Protein AF-A0A9P4QUJ4-F1 (afdb_monomer_lite)

Structure (mmCIF, N/CA/C/O backbone):
data_AF-A0A9P4QUJ4-F1
#
_entry.id   AF-A0A9P4QUJ4-F1
#
loop_
_atom_site.group_PDB
_atom_site.id
_atom_site.type_symbol
_atom_site.label_atom_id
_atom_site.label_alt_id
_atom_site.label_comp_id
_atom_site.label_asym_id
_atom_site.label_entity_id
_atom_site.label_seq_id
_atom_site.pdbx_PDB_ins_code
_atom_site.Cartn_x
_atom_site.Cartn_y
_atom_site.Cartn_z
_atom_site.occupancy
_atom_site.B_iso_or_equiv
_atom_site.auth_seq_id
_atom_site.auth_comp_id
_atom_site.auth_asym_id
_atom_site.auth_atom_id
_atom_site.pdbx_PDB_model_num
ATOM 1 N N . MET A 1 1 ? -20.735 -56.599 10.637 1.00 50.47 1 MET A N 1
ATOM 2 C CA . MET A 1 1 ? -20.714 -57.283 11.947 1.00 50.47 1 MET A CA 1
ATOM 3 C C . MET A 1 1 ? -19.570 -56.700 12.764 1.00 50.47 1 MET A C 1
ATOM 5 O O . MET A 1 1 ? -18.439 -56.870 12.330 1.00 50.47 1 MET A O 1
ATOM 9 N N . PRO A 1 2 ? -19.810 -55.983 13.871 1.00 55.75 2 PRO A N 1
ATOM 10 C CA . PRO A 1 2 ? -18.762 -55.709 14.846 1.00 55.75 2 PRO A CA 1
ATOM 11 C C . PRO A 1 2 ? -18.842 -56.740 15.988 1.00 55.75 2 PRO A C 1
ATOM 13 O O . PRO A 1 2 ? -19.945 -57.006 16.471 1.00 55.75 2 PRO A O 1
ATOM 16 N N . PRO A 1 3 ? -17.731 -57.338 16.445 1.00 66.12 3 PRO A N 1
ATOM 17 C CA . PRO A 1 3 ? -17.739 -58.050 17.712 1.00 66.12 3 PRO A CA 1
ATOM 18 C C . PRO A 1 3 ? -17.628 -57.063 18.884 1.00 66.12 3 PRO A C 1
ATOM 20 O O . PRO A 1 3 ? -16.763 -56.188 18.918 1.00 66.12 3 PRO A O 1
ATOM 23 N N . MET A 1 4 ? -18.558 -57.229 19.824 1.00 61.53 4 MET A N 1
ATOM 24 C CA . MET A 1 4 ? -18.556 -56.687 21.180 1.00 61.53 4 MET A CA 1
ATOM 25 C C . MET A 1 4 ? -17.693 -57.540 22.131 1.00 61.53 4 MET A C 1
ATOM 27 O O . MET A 1 4 ? -17.499 -58.727 21.876 1.00 61.53 4 MET A O 1
ATOM 31 N N . PHE A 1 5 ? -17.396 -56.940 23.296 1.00 50.06 5 PHE A N 1
ATOM 32 C CA . PHE A 1 5 ? -17.089 -57.563 24.599 1.00 50.06 5 PHE A CA 1
ATOM 33 C C . PHE A 1 5 ? -15.714 -58.260 24.712 1.00 50.06 5 PHE A C 1
ATOM 35 O O . PHE A 1 5 ? -15.230 -58.869 23.775 1.00 50.06 5 PHE A O 1
ATOM 42 N N . SER A 1 6 ? -14.998 -58.245 25.838 1.00 49.69 6 SER A N 1
ATOM 43 C CA . SER A 1 6 ? -15.281 -57.768 27.195 1.00 49.69 6 SER A CA 1
ATOM 44 C C . SER A 1 6 ? -13.970 -57.723 28.009 1.00 49.69 6 SER A C 1
ATOM 46 O O . SER A 1 6 ? -12.938 -58.195 27.530 1.00 49.69 6 SER A O 1
ATOM 48 N N . PRO A 1 7 ? -14.001 -57.163 29.231 1.00 63.44 7 PRO A N 1
ATOM 49 C CA . PRO A 1 7 ? -12.834 -56.823 30.031 1.00 63.44 7 PRO A CA 1
ATOM 50 C C . PRO A 1 7 ? -12.439 -57.920 31.033 1.00 63.44 7 PRO A C 1
ATOM 52 O O . PRO A 1 7 ? -13.141 -58.914 31.211 1.00 63.44 7 PRO A O 1
ATOM 55 N N . SER A 1 8 ? -11.408 -57.577 31.810 1.00 48.44 8 SER A N 1
ATOM 56 C CA . SER A 1 8 ? -11.100 -58.024 33.179 1.00 48.44 8 SER A CA 1
ATOM 57 C C . SER A 1 8 ? -10.001 -59.069 33.292 1.00 48.44 8 SER A C 1
ATOM 59 O O . SER A 1 8 ? -10.151 -60.206 32.862 1.00 48.44 8 SER A O 1
ATOM 61 N N . ASN A 1 9 ? -8.948 -58.705 34.024 1.00 38.62 9 ASN A N 1
ATOM 62 C CA . ASN A 1 9 ? -8.365 -59.646 34.966 1.00 38.62 9 ASN A CA 1
ATOM 63 C C . ASN A 1 9 ? -7.836 -58.896 36.202 1.00 38.62 9 ASN A C 1
ATOM 65 O O . ASN A 1 9 ? -6.893 -58.112 36.080 1.00 38.62 9 ASN A O 1
ATOM 69 N N . PRO A 1 10 ? -8.444 -59.094 37.382 1.00 62.19 10 PRO A N 1
ATOM 70 C CA . PRO A 1 10 ? -7.868 -58.726 38.661 1.00 62.19 10 PRO A CA 1
ATOM 71 C C . PRO A 1 10 ? -7.169 -59.946 39.272 1.00 62.19 10 PRO A C 1
ATOM 73 O O . PRO A 1 10 ? -7.701 -61.048 39.234 1.00 62.19 10 PRO A O 1
ATOM 76 N N . HIS A 1 11 ? -5.987 -59.733 39.842 1.00 43.59 11 HIS A N 1
ATOM 77 C CA . HIS A 1 11 ? -5.506 -60.327 41.095 1.00 43.59 11 HIS A CA 1
ATOM 78 C C . HIS A 1 11 ? -3.983 -60.274 41.122 1.00 43.59 11 HIS A C 1
ATOM 80 O O . HIS A 1 11 ? -3.312 -60.909 40.316 1.00 43.59 11 HIS A O 1
ATOM 86 N N . SER A 1 12 ? -3.441 -59.597 42.130 1.00 52.03 12 SER A N 1
ATOM 87 C CA . SER A 1 12 ? -2.337 -60.187 42.877 1.00 52.03 12 SER A CA 1
ATOM 88 C C . SER A 1 12 ? -2.307 -59.598 44.280 1.00 52.03 12 SER A C 1
ATOM 90 O O . SER A 1 12 ? -2.027 -58.420 44.489 1.00 52.03 12 SER A O 1
ATOM 92 N N . SER A 1 13 ? -2.687 -60.441 45.233 1.00 55.22 13 SER A N 1
ATOM 93 C CA . SER A 1 13 ? -2.455 -60.269 46.661 1.00 55.22 13 SER A CA 1
ATOM 94 C C . SER A 1 13 ? -0.958 -60.358 46.945 1.00 55.22 13 SER A C 1
ATOM 96 O O . SER A 1 13 ? -0.321 -61.231 46.362 1.00 55.22 13 SER A O 1
ATOM 98 N N . ALA A 1 14 ? -0.429 -59.571 47.891 1.00 50.09 14 ALA A N 1
ATOM 99 C CA . ALA A 1 14 ? 0.521 -60.071 48.895 1.00 50.09 14 ALA A CA 1
ATOM 100 C C . ALA A 1 14 ? 1.101 -58.983 49.823 1.00 50.09 14 ALA A C 1
ATOM 102 O O . ALA A 1 14 ? 1.817 -58.089 49.393 1.00 50.09 14 ALA A O 1
ATOM 103 N N . ILE A 1 15 ? 0.887 -59.238 51.118 1.00 55.91 15 ILE A N 1
ATOM 104 C CA . ILE A 1 15 ? 1.887 -59.243 52.200 1.00 55.91 15 ILE A CA 1
ATOM 105 C C . ILE A 1 15 ? 2.235 -57.910 52.889 1.00 55.91 15 ILE A C 1
ATOM 107 O O . ILE A 1 15 ? 2.924 -57.028 52.386 1.00 55.91 15 ILE A O 1
ATOM 111 N N . HIS A 1 16 ? 1.810 -57.872 54.155 1.00 51.56 16 HIS A N 1
ATOM 112 C CA . HIS A 1 16 ? 2.317 -57.037 55.234 1.00 51.56 16 HIS A CA 1
ATOM 113 C C . HIS A 1 16 ? 3.785 -57.337 55.561 1.00 51.56 16 HIS A C 1
ATOM 115 O O . HIS A 1 16 ? 4.115 -58.466 55.911 1.00 51.56 16 HIS A O 1
ATOM 121 N N . HIS A 1 17 ? 4.600 -56.287 55.657 1.00 58.34 17 HIS A N 1
ATOM 122 C CA . HIS A 1 17 ? 5.710 -56.234 56.606 1.00 58.34 17 HIS A CA 1
ATOM 123 C C . HIS A 1 17 ? 5.694 -54.890 57.336 1.00 58.34 17 HIS A C 1
ATOM 125 O O . HIS A 1 17 ? 5.791 -53.823 56.735 1.00 58.34 17 HIS A O 1
ATOM 131 N N . HIS A 1 18 ? 5.527 -54.957 58.655 1.00 50.47 18 HIS A N 1
ATOM 132 C CA . HIS A 1 18 ? 5.786 -53.850 59.564 1.00 50.47 18 HIS A CA 1
ATOM 133 C C . HIS A 1 18 ? 7.301 -53.654 59.679 1.00 50.47 18 HIS A C 1
ATOM 135 O O . HIS A 1 18 ? 7.988 -54.505 60.240 1.00 50.47 18 HIS A O 1
ATOM 141 N N . ALA A 1 19 ? 7.804 -52.518 59.198 1.00 51.75 19 ALA A N 1
ATOM 142 C CA . ALA A 1 19 ? 9.115 -51.998 59.563 1.00 51.75 19 ALA A CA 1
ATOM 143 C C . ALA A 1 19 ? 8.916 -50.630 60.224 1.00 51.75 19 ALA A C 1
ATOM 145 O O . ALA A 1 19 ? 8.404 -49.684 59.630 1.00 51.75 19 ALA A O 1
ATOM 146 N N . ARG A 1 20 ? 9.264 -50.571 61.506 1.00 50.03 20 ARG A N 1
ATOM 147 C CA . ARG A 1 20 ? 9.357 -49.356 62.314 1.00 50.03 20 ARG A CA 1
ATOM 148 C C . ARG A 1 20 ? 10.741 -48.738 62.074 1.00 50.03 20 ARG A C 1
ATOM 150 O O . ARG A 1 20 ? 11.683 -49.501 61.871 1.00 50.03 20 ARG A O 1
ATOM 157 N N . THR A 1 21 ? 10.853 -47.414 62.260 1.00 49.19 21 THR A N 1
ATOM 158 C CA . THR A 1 21 ? 12.125 -46.675 62.492 1.00 49.19 21 THR A CA 1
ATOM 159 C C . THR A 1 21 ? 12.863 -46.348 61.180 1.00 49.19 21 THR A C 1
ATOM 161 O O . THR A 1 21 ? 13.160 -47.244 60.409 1.00 49.19 21 THR A O 1
ATOM 164 N N . THR A 1 22 ? 13.170 -45.115 60.771 1.00 51.62 22 THR A N 1
ATOM 165 C CA . THR A 1 22 ? 13.356 -43.797 61.409 1.00 51.62 22 THR A CA 1
ATOM 166 C C . THR A 1 22 ? 13.219 -42.761 60.288 1.00 51.62 22 THR A C 1
ATOM 168 O O . THR A 1 22 ? 13.776 -42.976 59.212 1.00 51.62 22 THR A O 1
ATOM 171 N N . ALA A 1 23 ? 12.510 -41.650 60.502 1.00 53.78 23 ALA A N 1
ATOM 172 C CA . ALA A 1 23 ? 12.526 -40.553 59.535 1.00 53.78 23 ALA A CA 1
ATOM 173 C C . ALA A 1 23 ? 13.949 -39.957 59.467 1.00 53.78 23 ALA A C 1
ATOM 175 O O . ALA A 1 23 ? 14.521 -39.673 60.524 1.00 53.78 23 ALA A O 1
ATOM 176 N N . PRO A 1 24 ? 14.545 -39.783 58.274 1.00 65.56 24 PRO A N 1
ATOM 177 C CA . PRO A 1 24 ? 15.800 -39.058 58.146 1.00 65.56 24 PRO A CA 1
ATOM 178 C C . PRO A 1 24 ? 15.582 -37.584 58.529 1.00 65.56 24 PRO A C 1
ATOM 180 O O . PRO A 1 24 ? 14.490 -37.053 58.306 1.00 65.56 24 PRO A O 1
ATOM 183 N N . PRO A 1 25 ? 16.589 -36.906 59.107 1.00 59.00 25 PRO A N 1
ATOM 184 C CA . PRO A 1 25 ? 16.490 -35.481 59.382 1.00 59.00 25 PRO A CA 1
ATOM 185 C C . PRO A 1 25 ? 16.254 -34.737 58.067 1.00 59.00 25 PRO A C 1
ATOM 187 O O . PRO A 1 25 ? 17.010 -34.897 57.108 1.00 59.00 25 PRO A O 1
ATOM 190 N N . THR A 1 26 ? 15.189 -33.939 58.020 1.00 62.59 26 THR A N 1
ATOM 191 C CA . THR A 1 26 ? 14.905 -33.032 56.910 1.00 62.59 26 THR A CA 1
ATOM 192 C C . THR A 1 26 ? 16.134 -32.150 56.683 1.00 62.59 26 THR A C 1
ATOM 194 O O . THR A 1 26 ? 16.525 -31.433 57.609 1.00 62.59 26 THR A O 1
ATOM 197 N N . PRO A 1 27 ? 16.771 -32.172 55.501 1.00 58.09 27 PRO A N 1
ATOM 198 C CA . PRO A 1 27 ? 17.806 -31.200 55.205 1.00 58.09 27 PRO A CA 1
ATOM 199 C C . PRO A 1 27 ? 17.154 -29.817 55.237 1.00 58.09 27 PRO A C 1
ATOM 201 O O . PRO A 1 27 ? 16.163 -29.572 54.547 1.00 58.09 27 PRO A O 1
ATOM 204 N N . LEU A 1 28 ? 17.685 -28.922 56.072 1.00 58.56 28 LEU A N 1
ATOM 205 C CA . LEU A 1 28 ? 17.368 -27.501 56.007 1.00 58.56 28 LEU A CA 1
ATOM 206 C C . LEU A 1 28 ? 17.701 -27.035 54.590 1.00 58.56 28 LEU A C 1
ATOM 208 O O . LEU A 1 28 ? 18.871 -26.920 54.223 1.00 58.56 28 LEU A O 1
ATOM 212 N N . LEU A 1 29 ? 16.662 -26.821 53.785 1.00 53.31 29 LEU A N 1
ATOM 213 C CA . LEU A 1 29 ? 16.777 -26.220 52.470 1.00 53.31 29 LEU A CA 1
ATOM 214 C C . LEU A 1 29 ? 17.210 -24.769 52.702 1.00 53.31 29 LEU A C 1
ATOM 216 O O . LEU A 1 29 ? 16.388 -23.886 52.937 1.00 53.31 29 LEU A O 1
ATOM 220 N N . VAL A 1 30 ? 18.520 -24.528 52.717 1.00 60.78 30 VAL A N 1
ATOM 221 C CA . VAL A 1 30 ? 19.053 -23.174 52.611 1.00 60.78 30 VAL A CA 1
ATOM 222 C C . VAL A 1 30 ? 18.591 -22.682 51.249 1.00 60.78 30 VAL A C 1
ATOM 224 O O . VAL A 1 30 ? 19.068 -23.160 50.220 1.00 60.78 30 VAL A O 1
ATOM 227 N N . ALA A 1 31 ? 17.610 -21.781 51.240 1.00 57.88 31 ALA A N 1
ATOM 228 C CA . ALA A 1 31 ? 17.223 -21.057 50.047 1.00 57.88 31 ALA A CA 1
ATOM 229 C C . ALA A 1 31 ? 18.450 -20.262 49.589 1.00 57.88 31 ALA A C 1
ATOM 231 O O . ALA A 1 31 ? 18.733 -19.180 50.099 1.00 57.88 31 ALA A O 1
ATOM 232 N N . GLN A 1 32 ? 19.228 -20.838 48.672 1.00 56.31 32 GLN A N 1
ATOM 233 C CA . GLN A 1 32 ? 20.216 -20.092 47.917 1.00 56.31 32 GLN A CA 1
ATOM 234 C C . GLN A 1 32 ? 19.424 -19.129 47.041 1.00 56.31 32 GLN A C 1
ATOM 236 O O . GLN A 1 32 ? 18.860 -19.512 46.017 1.00 56.31 32 GLN A O 1
ATOM 241 N N . SER A 1 33 ? 19.321 -17.885 47.497 1.00 63.19 33 SER A N 1
ATOM 242 C CA . SER A 1 33 ? 18.881 -16.764 46.686 1.00 63.19 33 SER A CA 1
ATOM 243 C C . SER A 1 33 ? 19.750 -16.737 45.433 1.00 63.19 33 SER A C 1
ATOM 245 O O . SER A 1 33 ? 20.948 -16.461 45.497 1.00 63.19 33 SER A O 1
ATOM 247 N N . SER A 1 34 ? 19.159 -17.080 44.288 1.00 66.19 34 SER A N 1
ATOM 248 C CA . SER A 1 34 ? 19.811 -16.867 43.003 1.00 66.19 34 SER A CA 1
ATOM 249 C C . SER A 1 34 ? 20.203 -15.388 42.919 1.00 66.19 34 SER A C 1
ATOM 251 O O . SER A 1 34 ? 19.389 -14.534 43.293 1.00 66.19 34 SER A O 1
ATOM 253 N N . PRO A 1 35 ? 21.430 -15.056 42.486 1.00 74.06 35 PRO A N 1
ATOM 254 C CA . PRO A 1 35 ? 21.788 -13.666 42.270 1.00 74.06 35 PRO A CA 1
ATOM 255 C C . PRO A 1 35 ? 20.785 -13.044 41.286 1.00 74.06 35 PRO A C 1
ATOM 257 O O . PRO A 1 35 ? 20.300 -13.743 40.389 1.00 74.06 35 PRO A O 1
ATOM 260 N N . PRO A 1 36 ? 20.434 -11.758 41.452 1.00 77.25 36 PRO A N 1
ATOM 261 C CA . PRO A 1 36 ? 19.558 -11.081 40.509 1.00 77.25 36 PRO A CA 1
ATOM 262 C C . PRO A 1 36 ? 20.141 -11.225 39.102 1.00 77.25 36 PRO A C 1
ATOM 264 O O . PRO A 1 36 ? 21.339 -11.006 38.904 1.00 77.25 36 PRO A O 1
ATOM 267 N N . ASN A 1 37 ? 19.301 -11.616 38.138 1.00 73.62 37 ASN A N 1
ATOM 268 C CA . ASN A 1 37 ? 19.697 -11.625 36.734 1.00 73.62 37 ASN A CA 1
ATOM 269 C C . ASN A 1 37 ? 20.293 -10.251 36.399 1.00 73.62 37 ASN A C 1
ATOM 271 O O . ASN A 1 37 ? 19.674 -9.235 36.741 1.00 73.62 37 ASN A O 1
ATOM 275 N N . PRO A 1 38 ? 21.475 -10.192 35.759 1.00 76.12 38 PRO A N 1
ATOM 276 C CA . PRO A 1 38 ? 22.006 -8.920 35.317 1.00 76.12 38 PRO A CA 1
ATOM 277 C C . PRO A 1 38 ? 20.970 -8.258 34.399 1.00 76.12 38 PRO A C 1
ATOM 279 O O . PRO A 1 38 ? 20.306 -8.955 33.621 1.00 76.12 38 PRO A O 1
ATOM 282 N N . PRO A 1 39 ? 20.792 -6.931 34.495 1.00 77.06 39 PRO A N 1
ATOM 283 C CA . PRO A 1 39 ? 19.920 -6.215 33.578 1.00 77.06 39 PRO A CA 1
ATOM 284 C C . PRO A 1 39 ? 20.334 -6.541 32.136 1.00 77.06 39 PRO A C 1
ATOM 286 O O . PRO A 1 39 ? 21.537 -6.683 31.881 1.00 77.06 39 PRO A O 1
ATOM 289 N N . PRO A 1 40 ? 19.377 -6.685 31.197 1.00 68.44 40 PRO A N 1
ATOM 290 C CA . PRO A 1 40 ? 19.700 -6.952 29.804 1.00 68.44 40 PRO A CA 1
ATOM 291 C C . PRO A 1 40 ? 20.700 -5.898 29.341 1.00 68.44 40 PRO A C 1
ATOM 293 O O . PRO A 1 40 ? 20.431 -4.697 29.404 1.00 68.44 40 PRO A O 1
ATOM 296 N N . THR A 1 41 ? 21.892 -6.354 28.960 1.00 63.66 41 THR A N 1
ATOM 297 C CA . THR A 1 41 ? 22.950 -5.478 28.473 1.00 63.66 41 THR A CA 1
ATOM 298 C C . THR A 1 41 ? 22.385 -4.742 27.270 1.00 63.66 41 THR A C 1
ATOM 300 O O . THR A 1 41 ? 21.997 -5.377 26.289 1.00 63.66 41 THR A O 1
ATOM 303 N N . GLN A 1 42 ? 22.278 -3.414 27.363 1.00 57.56 42 GLN A N 1
ATOM 304 C CA . GLN A 1 42 ? 21.931 -2.591 26.213 1.00 57.56 42 GLN A CA 1
ATOM 305 C C . GLN A 1 42 ? 22.996 -2.855 25.155 1.00 57.56 42 GLN A C 1
ATOM 307 O O . GLN A 1 42 ? 24.145 -2.442 25.302 1.00 57.56 42 GLN A O 1
ATOM 312 N N . ALA A 1 43 ? 22.630 -3.618 24.126 1.00 62.09 43 ALA A N 1
ATOM 313 C CA . ALA A 1 43 ? 23.474 -3.784 22.966 1.00 62.09 43 ALA A CA 1
ATOM 314 C C . ALA A 1 43 ? 23.684 -2.385 22.387 1.00 62.09 43 ALA A C 1
ATOM 316 O O . ALA A 1 43 ? 22.725 -1.723 21.983 1.00 62.09 43 ALA A O 1
ATOM 317 N N . SER A 1 44 ? 24.932 -1.919 22.386 1.00 58.78 44 SER A N 1
ATOM 318 C CA . SER A 1 44 ? 25.327 -0.760 21.597 1.00 58.78 44 SER A CA 1
ATOM 319 C C . SER A 1 44 ? 24.783 -0.966 20.183 1.00 58.78 44 SER A C 1
ATOM 321 O O . SER A 1 44 ? 24.920 -2.085 19.671 1.00 58.78 44 SER A O 1
ATOM 323 N N . PRO A 1 45 ? 24.155 0.043 19.549 1.00 61.66 45 PRO A N 1
ATOM 324 C CA . PRO A 1 45 ? 23.662 -0.086 18.189 1.00 61.66 45 PRO A CA 1
ATOM 325 C C . PRO A 1 45 ? 24.871 -0.284 17.277 1.00 61.66 45 PRO A C 1
ATOM 327 O O . PRO A 1 45 ? 25.477 0.662 16.782 1.00 61.66 45 PRO A O 1
ATOM 330 N N . THR A 1 46 ? 25.269 -1.541 17.104 1.00 61.28 46 THR A N 1
ATOM 331 C CA . THR A 1 46 ? 26.202 -1.933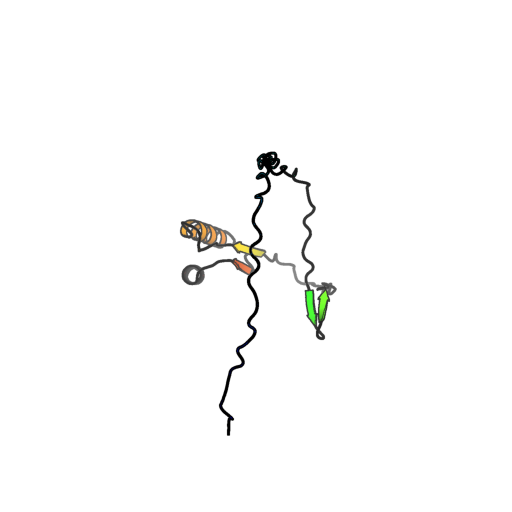 16.065 1.00 61.28 46 THR A CA 1
ATOM 332 C C . THR A 1 46 ? 25.486 -1.556 14.790 1.00 61.28 46 THR A C 1
ATOM 334 O O . THR A 1 46 ? 24.361 -2.004 14.564 1.00 61.28 46 THR A O 1
ATOM 337 N N . GLN A 1 47 ? 26.092 -0.651 14.029 1.00 58.09 47 GLN A N 1
ATOM 338 C CA . GLN A 1 47 ? 25.572 -0.118 12.781 1.00 58.09 47 GLN A CA 1
ATOM 339 C C . GLN A 1 47 ? 25.541 -1.260 11.754 1.00 58.09 47 GLN A C 1
ATOM 341 O O . GLN A 1 47 ? 26.407 -1.379 10.894 1.00 58.09 47 GLN A O 1
ATOM 346 N N . ALA A 1 48 ? 24.596 -2.182 11.925 1.00 70.62 48 ALA A N 1
ATOM 347 C CA . ALA A 1 48 ? 24.420 -3.333 11.072 1.00 70.62 48 ALA A CA 1
ATOM 348 C C . ALA A 1 48 ? 24.004 -2.803 9.706 1.00 70.62 48 ALA A C 1
ATOM 350 O O . ALA A 1 48 ? 22.998 -2.099 9.581 1.00 70.62 48 ALA A O 1
ATOM 351 N N . SER A 1 49 ? 24.803 -3.099 8.684 1.00 69.69 49 SER A N 1
ATOM 352 C CA . SER A 1 49 ? 24.390 -2.839 7.314 1.00 69.69 49 SER A CA 1
ATOM 353 C C . SER A 1 49 ? 23.067 -3.574 7.071 1.00 69.69 49 SER A C 1
ATOM 355 O O . SER A 1 49 ? 22.967 -4.751 7.431 1.00 69.69 49 SER A O 1
ATOM 357 N N . PRO A 1 50 ? 22.041 -2.909 6.515 1.00 61.06 50 PRO A N 1
ATOM 358 C CA . PRO A 1 50 ? 20.765 -3.556 6.260 1.00 61.06 50 PRO A CA 1
ATOM 359 C C . PRO A 1 50 ? 20.987 -4.753 5.333 1.00 61.06 50 PRO A C 1
ATOM 361 O O . PRO A 1 50 ? 21.511 -4.612 4.228 1.00 61.06 50 PRO A O 1
ATOM 364 N N . ILE A 1 51 ? 20.610 -5.942 5.800 1.00 80.06 51 ILE A N 1
ATOM 365 C CA . ILE A 1 51 ? 20.608 -7.151 4.980 1.00 80.06 51 ILE A CA 1
ATOM 366 C C . ILE A 1 51 ? 19.282 -7.155 4.229 1.00 80.06 51 ILE A C 1
ATOM 368 O O . ILE A 1 51 ? 18.224 -7.390 4.813 1.00 80.06 51 ILE A O 1
ATOM 372 N N . PHE A 1 52 ? 19.330 -6.860 2.934 1.00 71.75 52 PHE A N 1
ATOM 373 C CA . PHE A 1 52 ? 18.151 -6.939 2.081 1.00 71.75 52 PHE A CA 1
ATOM 374 C C . PHE A 1 52 ? 17.799 -8.402 1.799 1.00 71.75 52 PHE A C 1
ATOM 376 O O . PHE A 1 52 ? 18.676 -9.241 1.583 1.00 71.75 52 PHE A O 1
ATOM 383 N N . GLN A 1 53 ? 16.503 -8.712 1.788 1.00 76.69 53 GLN A N 1
ATOM 384 C CA . GLN A 1 53 ? 16.021 -10.037 1.411 1.00 76.69 53 GLN A CA 1
ATOM 385 C C . GLN A 1 53 ? 16.285 -10.298 -0.077 1.00 76.69 53 GLN A C 1
ATOM 387 O O . GLN A 1 53 ? 16.100 -9.421 -0.922 1.00 76.69 53 GLN A O 1
ATOM 392 N N . THR A 1 54 ? 16.717 -11.519 -0.400 1.00 81.94 54 THR A N 1
ATOM 393 C CA . THR A 1 54 ? 16.846 -11.963 -1.793 1.00 81.94 54 THR A CA 1
ATOM 394 C C . THR A 1 54 ? 15.459 -12.264 -2.344 1.00 81.94 54 THR A C 1
ATOM 396 O O . THR A 1 54 ? 14.726 -13.073 -1.778 1.00 81.94 54 THR A O 1
ATOM 399 N N . TRP A 1 55 ? 15.103 -11.622 -3.452 1.00 83.06 55 TRP A N 1
ATOM 400 C CA . TRP A 1 55 ? 13.852 -11.885 -4.154 1.00 83.06 55 TRP A CA 1
ATOM 401 C C . TRP A 1 55 ? 13.962 -13.224 -4.887 1.00 83.06 55 TRP A C 1
ATOM 403 O O . TRP A 1 55 ? 14.949 -13.466 -5.583 1.00 83.06 55 TRP A O 1
ATOM 413 N N . LEU A 1 56 ? 12.964 -14.092 -4.733 1.00 85.75 56 LEU A N 1
ATOM 414 C CA . LEU A 1 56 ? 12.880 -15.391 -5.402 1.00 85.75 56 LEU A CA 1
ATOM 415 C C . LEU A 1 56 ? 11.622 -15.424 -6.280 1.00 85.75 56 LEU A C 1
ATOM 417 O O . LEU A 1 56 ? 10.602 -14.843 -5.912 1.00 85.75 56 LEU A O 1
ATOM 421 N N . HIS A 1 57 ? 11.672 -16.120 -7.412 1.00 82.38 57 HIS A N 1
ATOM 422 C CA . HIS A 1 57 ? 10.483 -16.528 -8.162 1.00 82.38 57 HIS A CA 1
ATOM 423 C C . HIS A 1 57 ? 10.354 -18.053 -8.139 1.00 82.38 57 HIS A C 1
ATOM 425 O O . HIS A 1 57 ? 11.355 -18.758 -8.007 1.00 82.38 57 HIS A O 1
ATOM 431 N N . TYR A 1 58 ? 9.131 -18.566 -8.258 1.00 77.56 58 TYR A N 1
ATOM 432 C CA . TYR A 1 58 ? 8.879 -20.002 -8.368 1.00 77.56 58 TYR A CA 1
ATOM 433 C C . TYR A 1 58 ? 8.754 -20.382 -9.848 1.00 77.56 58 TYR A C 1
ATOM 435 O O . TYR A 1 58 ? 7.884 -19.853 -10.539 1.00 77.56 58 TYR A O 1
ATOM 443 N N . THR A 1 59 ? 9.639 -21.250 -10.338 1.00 84.44 59 THR A N 1
ATOM 444 C CA . THR A 1 59 ? 9.659 -21.755 -11.723 1.00 84.44 59 THR A CA 1
ATOM 445 C C . THR A 1 59 ? 10.146 -23.197 -11.728 1.00 84.44 59 THR A C 1
ATOM 447 O O . THR A 1 59 ? 10.938 -23.567 -10.868 1.00 84.44 59 THR A O 1
ATOM 450 N N . ASP A 1 60 ? 9.680 -24.014 -12.675 1.00 86.12 60 ASP A N 1
ATOM 451 C CA . ASP A 1 60 ? 10.120 -25.409 -12.847 1.00 86.12 60 ASP A CA 1
ATOM 452 C C . ASP A 1 60 ? 10.176 -26.194 -11.519 1.00 86.12 60 ASP A C 1
ATOM 454 O O . ASP A 1 60 ? 11.191 -26.797 -11.166 1.00 86.12 60 ASP A O 1
ATOM 458 N N . ASP A 1 61 ? 9.096 -26.098 -10.737 1.00 90.00 61 ASP A N 1
ATOM 459 C CA . ASP A 1 61 ? 8.915 -26.717 -9.418 1.00 90.00 61 ASP A CA 1
ATOM 460 C C . ASP A 1 61 ? 9.955 -26.361 -8.331 1.00 90.00 61 ASP A C 1
ATOM 462 O O . ASP A 1 61 ? 10.028 -27.024 -7.293 1.00 90.00 61 ASP A O 1
ATOM 466 N N . HIS A 1 62 ? 10.721 -25.277 -8.487 1.00 91.12 62 HIS A N 1
ATOM 467 C CA . HIS A 1 62 ? 11.670 -24.805 -7.475 1.00 91.12 62 HIS A CA 1
ATOM 468 C C . HIS A 1 62 ? 11.678 -23.276 -7.312 1.00 91.12 62 HIS A C 1
ATOM 470 O O . HIS A 1 62 ? 11.196 -22.516 -8.150 1.00 91.12 62 HIS A O 1
ATOM 476 N N . TRP A 1 63 ? 12.231 -22.804 -6.191 1.00 88.00 63 TRP A N 1
ATOM 477 C CA . TRP A 1 63 ? 12.486 -21.379 -5.967 1.00 88.00 63 TRP A CA 1
ATOM 478 C C . TRP A 1 63 ? 13.847 -20.996 -6.551 1.00 88.00 63 TRP A C 1
ATOM 480 O O . TRP A 1 63 ? 14.864 -21.579 -6.178 1.00 88.00 63 TRP A O 1
ATOM 490 N N . ALA A 1 64 ? 13.874 -19.990 -7.421 1.00 86.56 64 ALA A N 1
ATOM 491 C CA . ALA A 1 64 ? 15.084 -19.477 -8.054 1.00 86.56 64 ALA A CA 1
ATOM 492 C C . ALA A 1 64 ? 15.271 -17.977 -7.757 1.00 86.56 64 ALA A C 1
ATOM 494 O O . ALA A 1 64 ? 14.281 -17.245 -7.660 1.00 86.56 64 ALA A O 1
ATOM 495 N N . PRO A 1 65 ? 16.516 -17.477 -7.610 1.00 86.62 65 PRO A N 1
ATOM 496 C CA . PRO A 1 65 ? 16.769 -16.050 -7.441 1.00 86.62 65 PRO A CA 1
ATOM 497 C C . PRO A 1 65 ? 16.207 -15.227 -8.595 1.00 86.62 65 PRO A C 1
ATOM 499 O O . PRO A 1 65 ? 16.513 -15.474 -9.766 1.00 86.62 65 PRO A O 1
ATOM 502 N N . PHE A 1 66 ? 15.434 -14.199 -8.253 1.00 80.38 66 PHE A N 1
ATOM 503 C CA . PHE A 1 66 ? 14.955 -13.210 -9.202 1.00 80.38 66 PHE A CA 1
ATOM 504 C C . PHE A 1 66 ? 16.159 -12.442 -9.756 1.00 80.38 66 PHE A C 1
ATOM 506 O O . PHE A 1 66 ? 16.689 -11.517 -9.143 1.00 80.38 66 PHE A O 1
ATOM 513 N N . SER A 1 67 ? 16.640 -12.875 -10.916 1.00 70.62 67 SER A N 1
ATOM 514 C CA . SER A 1 67 ? 17.768 -12.256 -11.597 1.00 70.62 67 SER A CA 1
ATOM 515 C C . SER A 1 67 ? 17.225 -11.232 -12.582 1.00 70.62 67 SER A C 1
ATOM 517 O O . SER A 1 67 ? 16.678 -11.606 -13.618 1.00 70.62 67 SER A O 1
ATOM 519 N N . GLN A 1 68 ? 17.406 -9.941 -12.304 1.00 60.81 68 GLN A N 1
ATOM 520 C CA . GLN A 1 68 ? 17.126 -8.860 -13.254 1.00 60.81 68 GLN A CA 1
ATOM 521 C C . GLN A 1 68 ? 18.193 -8.856 -14.371 1.00 60.81 68 GLN A C 1
ATOM 523 O O . GLN A 1 68 ? 18.938 -7.904 -14.552 1.00 60.81 68 GLN A O 1
ATOM 528 N N . LYS A 1 69 ? 18.328 -9.967 -15.107 1.00 54.19 69 LYS A N 1
ATOM 529 C CA . LYS A 1 69 ? 19.268 -10.133 -16.233 1.00 54.19 69 LYS A CA 1
ATOM 530 C C . LYS A 1 69 ? 18.654 -9.746 -17.576 1.00 54.19 69 LYS A C 1
ATOM 532 O O . LYS A 1 69 ? 19.116 -10.176 -18.624 1.00 54.19 69 LYS A O 1
ATOM 537 N N . SER A 1 70 ? 17.620 -8.918 -17.548 1.00 53.16 70 SER A N 1
ATOM 538 C CA . SER A 1 70 ? 17.185 -8.195 -18.731 1.00 53.16 70 SER A CA 1
ATOM 539 C C . SER A 1 70 ? 17.578 -6.749 -18.506 1.00 53.16 70 SER A C 1
ATOM 541 O O . SER A 1 70 ? 16.816 -5.966 -17.944 1.00 53.16 70 SER A O 1
ATOM 543 N N . GLN A 1 71 ? 18.788 -6.394 -18.937 1.00 51.22 71 GLN A N 1
ATOM 544 C CA . GLN A 1 71 ? 19.026 -5.034 -19.394 1.00 51.22 71 GLN A CA 1
ATOM 545 C C . GLN A 1 71 ? 18.179 -4.899 -20.661 1.00 51.22 71 GLN A C 1
ATOM 547 O O . GLN A 1 71 ? 18.649 -5.104 -21.775 1.00 51.22 71 GLN A O 1
ATOM 552 N N . VAL A 1 72 ? 16.870 -4.723 -20.468 1.00 54.44 72 VAL A N 1
ATOM 553 C CA . VAL A 1 72 ? 15.988 -4.319 -21.548 1.00 54.44 72 VAL A CA 1
ATOM 554 C C . VAL A 1 72 ? 16.558 -2.982 -21.981 1.00 54.44 72 VAL A C 1
ATOM 556 O O . VAL A 1 72 ? 16.743 -2.095 -21.143 1.00 54.44 72 VAL A O 1
ATOM 559 N N . ASP A 1 73 ? 16.925 -2.882 -23.252 1.00 50.09 73 ASP A N 1
ATOM 560 C CA . ASP A 1 73 ? 17.363 -1.642 -23.872 1.00 50.09 73 ASP A CA 1
ATOM 561 C C . ASP A 1 73 ? 16.140 -0.717 -23.923 1.00 50.09 73 ASP A C 1
ATOM 563 O O . ASP A 1 73 ? 15.418 -0.618 -24.915 1.00 50.09 73 ASP A O 1
ATOM 567 N N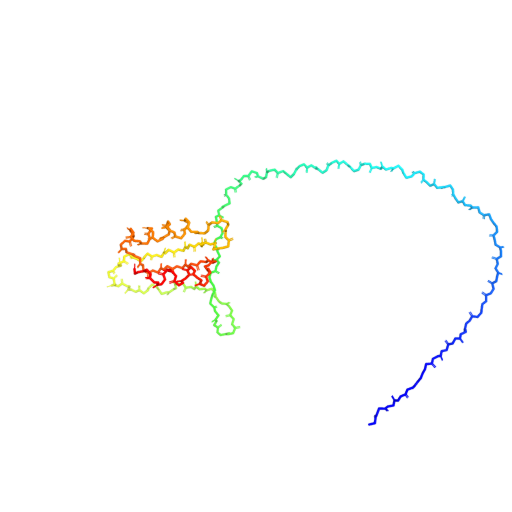 . LEU A 1 74 ? 15.798 -0.154 -22.762 1.00 55.34 74 LEU A N 1
ATOM 568 C CA . LEU A 1 74 ? 14.676 0.742 -22.587 1.00 55.34 74 LEU A CA 1
ATOM 569 C C . LEU A 1 74 ? 15.118 2.086 -23.161 1.00 55.34 74 LEU A C 1
ATOM 571 O O . LEU A 1 74 ? 15.401 3.027 -22.429 1.00 55.34 74 LEU A O 1
ATOM 575 N N . ASN A 1 75 ? 15.064 2.209 -24.487 1.00 50.91 75 ASN A N 1
ATOM 576 C CA . ASN A 1 75 ? 14.901 3.493 -25.179 1.00 50.91 75 ASN A CA 1
ATOM 577 C C . ASN A 1 75 ? 13.516 4.120 -24.884 1.00 50.91 75 ASN A C 1
ATOM 579 O O . ASN A 1 75 ? 12.929 4.826 -25.703 1.00 50.91 75 ASN A O 1
ATOM 583 N N . HIS A 1 76 ? 12.967 3.854 -23.701 1.00 56.72 76 HIS A N 1
ATOM 584 C CA . HIS A 1 76 ? 11.803 4.518 -23.166 1.00 56.72 76 HIS A CA 1
ATOM 585 C C . HIS A 1 76 ? 12.326 5.670 -22.331 1.00 56.72 76 HIS A C 1
ATOM 587 O O . HIS A 1 76 ? 13.119 5.474 -21.412 1.00 56.72 76 HIS A O 1
ATOM 593 N N . ARG A 1 77 ? 11.894 6.883 -22.673 1.00 56.12 77 ARG A N 1
ATOM 594 C CA . ARG A 1 77 ? 12.058 8.062 -21.828 1.00 56.12 77 ARG A CA 1
ATOM 595 C C . ARG A 1 77 ? 11.658 7.649 -20.408 1.00 56.12 77 ARG A C 1
ATOM 597 O O . ARG A 1 77 ? 10.504 7.283 -20.193 1.00 56.12 77 ARG A O 1
ATOM 604 N N . ALA A 1 78 ? 12.632 7.567 -19.503 1.00 61.69 78 ALA A N 1
ATOM 605 C CA . ALA A 1 78 ? 12.414 7.074 -18.151 1.00 61.69 78 ALA A CA 1
ATOM 606 C C . ALA A 1 78 ? 11.641 8.146 -17.383 1.00 61.69 78 ALA A C 1
ATOM 608 O O . ALA A 1 78 ? 12.228 8.994 -16.714 1.00 61.69 78 ALA A O 1
ATOM 609 N N . GLU A 1 79 ? 10.323 8.156 -17.556 1.00 67.94 79 GLU A N 1
ATOM 610 C CA . GLU A 1 79 ? 9.455 8.945 -16.701 1.00 67.94 79 GLU A CA 1
ATOM 611 C C . GLU A 1 79 ? 9.602 8.407 -15.269 1.00 67.94 79 GLU A C 1
ATOM 613 O O . GLU A 1 79 ? 9.658 7.186 -15.068 1.00 67.94 79 GLU A O 1
ATOM 618 N N . PRO A 1 80 ? 9.731 9.289 -14.267 1.00 70.75 80 PRO A N 1
ATOM 619 C CA . PRO A 1 80 ? 9.939 8.871 -12.894 1.00 70.75 80 PRO A CA 1
ATOM 620 C C . PRO A 1 80 ? 8.741 8.049 -12.407 1.00 70.75 80 PRO A C 1
ATOM 622 O O . PRO A 1 80 ? 7.598 8.504 -12.418 1.00 70.75 80 PRO A O 1
ATOM 625 N N . PHE A 1 81 ? 9.024 6.818 -11.987 1.00 77.94 81 PHE A N 1
ATOM 626 C CA . PHE A 1 81 ? 8.052 5.921 -11.380 1.00 77.94 81 PHE A CA 1
ATOM 627 C C . PHE A 1 81 ? 8.074 6.116 -9.865 1.00 77.94 81 PHE A C 1
ATOM 629 O O . PHE A 1 81 ? 9.089 5.844 -9.219 1.00 77.94 81 PHE A O 1
ATOM 636 N N . HIS A 1 82 ? 6.962 6.571 -9.287 1.00 78.25 82 HIS A N 1
ATOM 637 C CA . HIS A 1 82 ? 6.860 6.778 -7.845 1.00 78.25 82 HIS A CA 1
ATOM 638 C C . HIS A 1 82 ? 5.967 5.718 -7.202 1.00 78.25 82 HIS A C 1
ATOM 640 O O . HIS A 1 82 ? 4.779 5.591 -7.516 1.00 78.25 82 HIS A O 1
ATOM 646 N N . LEU A 1 83 ? 6.566 4.980 -6.269 1.00 84.69 83 LEU A N 1
ATOM 647 C CA . LEU A 1 83 ? 5.922 3.968 -5.444 1.00 84.69 83 LEU A CA 1
ATOM 648 C C . LEU A 1 83 ? 5.860 4.461 -3.998 1.00 84.69 83 LEU A C 1
ATOM 650 O O . LEU A 1 83 ? 6.896 4.752 -3.402 1.00 84.69 83 LEU A O 1
ATOM 654 N N . ILE A 1 84 ? 4.661 4.491 -3.418 1.00 83.06 84 ILE A N 1
ATOM 655 C CA . ILE A 1 84 ? 4.473 4.699 -1.979 1.00 83.06 84 ILE A CA 1
ATOM 656 C C . ILE A 1 84 ? 4.049 3.383 -1.338 1.00 83.06 84 ILE A C 1
ATOM 658 O O . ILE A 1 84 ? 3.121 2.727 -1.801 1.00 83.06 84 ILE A O 1
ATOM 662 N N . THR A 1 85 ? 4.707 3.027 -0.236 1.00 89.19 85 THR A N 1
ATOM 663 C CA . THR A 1 85 ? 4.241 1.992 0.691 1.00 89.19 85 THR A CA 1
ATOM 664 C C . THR A 1 85 ? 3.933 2.634 2.034 1.00 89.19 85 THR A C 1
ATOM 666 O O . THR A 1 85 ? 4.748 3.400 2.548 1.00 89.19 85 THR A O 1
ATOM 669 N N . TRP A 1 86 ? 2.773 2.331 2.611 1.00 86.94 86 TRP A N 1
ATOM 670 C CA . TRP A 1 86 ? 2.361 2.899 3.892 1.00 86.94 86 TRP A CA 1
ATOM 671 C C . TRP A 1 86 ? 1.565 1.899 4.734 1.00 86.94 86 TRP A C 1
ATOM 673 O O . TRP A 1 86 ? 0.577 1.328 4.271 1.00 86.94 86 TRP A O 1
ATOM 683 N N . ASN A 1 87 ? 1.940 1.749 6.006 1.00 88.56 87 ASN A N 1
ATOM 684 C CA . ASN A 1 87 ? 1.140 1.016 6.980 1.00 88.56 87 ASN A CA 1
ATOM 685 C C . ASN A 1 87 ? 0.137 1.966 7.646 1.00 88.56 87 ASN A C 1
ATOM 687 O O . ASN A 1 87 ? 0.521 2.885 8.371 1.00 88.56 87 ASN A O 1
ATOM 691 N N . VAL A 1 88 ? -1.149 1.773 7.361 1.00 83.75 88 VAL A N 1
ATOM 692 C CA . VAL A 1 88 ? -2.217 2.629 7.885 1.00 83.75 88 VAL A CA 1
ATOM 693 C C . VAL A 1 88 ? -2.475 2.345 9.363 1.00 83.75 88 VAL A C 1
ATOM 695 O O . VAL A 1 88 ? -2.817 3.282 10.088 1.00 83.75 88 VAL A O 1
ATOM 698 N N . ASP A 1 89 ? -2.294 1.089 9.797 1.00 87.25 89 ASP A N 1
ATOM 699 C CA . ASP A 1 89 ? -2.636 0.595 11.137 1.00 87.25 89 ASP A CA 1
ATOM 700 C C . ASP A 1 89 ? -4.007 1.141 11.569 1.00 87.25 89 ASP A C 1
ATOM 702 O O . ASP A 1 89 ? -4.166 1.973 12.466 1.00 87.25 89 ASP A O 1
ATOM 706 N N . SER A 1 90 ? -5.030 0.716 10.825 1.00 82.81 90 SER A N 1
ATOM 707 C CA . SER A 1 90 ? -6.415 1.150 11.036 1.00 82.81 90 SER A CA 1
ATOM 708 C C . SER A 1 90 ? -7.001 0.712 12.381 1.00 82.81 90 SER A C 1
ATOM 710 O O . SER A 1 90 ? -8.054 1.213 12.775 1.00 82.81 90 SER A O 1
ATOM 712 N N . SER A 1 91 ? -6.325 -0.205 13.073 1.00 84.38 91 SER A N 1
ATOM 713 C CA . SER A 1 91 ? -6.631 -0.669 14.425 1.00 84.38 91 SER A CA 1
ATOM 714 C C . SER A 1 91 ? -6.131 0.257 15.533 1.00 84.38 91 SER A C 1
ATOM 716 O O . SER A 1 91 ? -6.510 0.064 16.690 1.00 84.38 91 SER A O 1
ATOM 718 N N . ALA A 1 92 ? -5.289 1.244 15.216 1.00 83.69 92 ALA A N 1
ATOM 719 C CA . ALA A 1 92 ? -4.741 2.152 16.209 1.00 83.69 92 ALA A CA 1
ATOM 720 C C . ALA A 1 92 ? -5.834 2.932 16.961 1.00 83.69 92 ALA A C 1
ATOM 722 O O . ALA A 1 92 ? -6.865 3.286 16.381 1.00 83.69 92 ALA A O 1
ATOM 723 N N . PRO A 1 93 ? -5.596 3.306 18.231 1.00 75.38 93 PRO A N 1
ATOM 724 C CA . PRO A 1 93 ? -6.432 4.285 18.909 1.00 75.38 93 PRO A CA 1
ATOM 725 C C . PRO A 1 93 ? -6.318 5.628 18.167 1.00 75.38 93 PRO A C 1
ATOM 727 O O . PRO A 1 93 ? -5.308 6.318 18.266 1.00 75.38 93 PRO A O 1
ATOM 730 N N . SER A 1 94 ? -7.368 5.987 17.421 1.00 77.19 94 SER A N 1
ATOM 731 C CA . SER A 1 94 ? -7.453 7.145 16.510 1.00 77.19 94 SER A CA 1
ATOM 732 C C . SER A 1 94 ? -6.776 6.948 15.135 1.00 77.19 94 SER A C 1
ATOM 734 O O . SER A 1 94 ? -5.732 7.539 14.851 1.00 77.19 94 SER A O 1
ATOM 736 N N . PRO A 1 95 ? -7.390 6.166 14.226 1.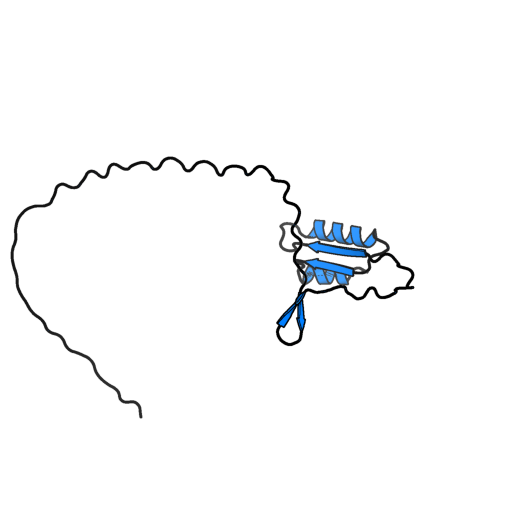00 79.56 95 PRO A N 1
ATOM 737 C CA . PRO A 1 95 ? -6.886 5.980 12.859 1.00 79.56 95 PRO A CA 1
ATOM 738 C C . PRO A 1 95 ? -7.187 7.183 11.946 1.00 79.56 95 PRO A C 1
ATOM 740 O O . PRO A 1 95 ? -6.520 7.395 10.933 1.00 79.56 95 PRO A O 1
ATOM 743 N N . GLN A 1 96 ? -8.170 8.008 12.317 1.00 82.81 96 GLN A N 1
ATOM 744 C CA . GLN A 1 96 ? -8.677 9.125 11.517 1.00 82.81 96 GLN A CA 1
ATOM 745 C C . GLN A 1 96 ? -7.610 10.180 11.179 1.00 82.81 96 GLN A C 1
ATOM 747 O O . GLN A 1 96 ? -7.476 10.511 10.004 1.00 82.81 96 GLN A O 1
ATOM 752 N N . PRO A 1 97 ? -6.802 10.683 12.137 1.00 84.69 97 PRO A N 1
ATOM 753 C CA . PRO A 1 97 ? -5.742 11.641 11.831 1.00 84.69 97 PRO A CA 1
ATOM 754 C C . PRO A 1 97 ? -4.719 11.084 10.841 1.00 84.69 97 PRO A C 1
ATOM 756 O O . PRO A 1 97 ? -4.321 11.789 9.920 1.00 84.69 97 PRO A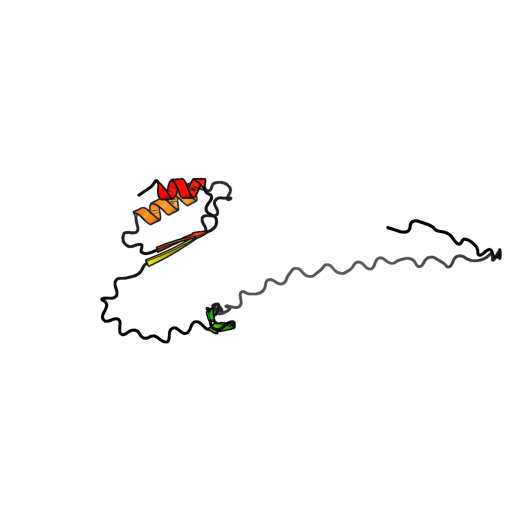 O 1
ATOM 759 N N . ARG A 1 98 ? -4.347 9.803 10.979 1.00 80.12 98 ARG A N 1
ATOM 760 C CA . ARG A 1 98 ? -3.420 9.137 10.052 1.00 80.12 98 ARG A CA 1
ATOM 761 C C . ARG A 1 98 ? -4.009 9.056 8.648 1.00 80.12 98 ARG A C 1
ATOM 763 O O . ARG A 1 98 ? -3.321 9.381 7.687 1.00 80.12 98 ARG A O 1
ATOM 770 N N . MET A 1 99 ? -5.284 8.683 8.542 1.00 82.44 99 MET A N 1
ATOM 771 C CA . MET A 1 99 ? -6.001 8.629 7.268 1.00 82.44 99 MET A CA 1
ATOM 772 C C . MET A 1 99 ? -6.085 10.007 6.601 1.00 82.44 99 MET A C 1
ATOM 774 O O . MET A 1 99 ? -5.792 10.138 5.416 1.00 82.44 99 MET A O 1
ATOM 778 N N . SER A 1 100 ? -6.413 11.050 7.366 1.00 84.50 100 SER A N 1
ATOM 779 C CA . SER A 1 100 ? -6.471 12.426 6.866 1.00 84.50 100 SER A CA 1
ATOM 780 C C . SER A 1 100 ? -5.104 12.933 6.404 1.00 84.50 100 SER A C 1
ATOM 782 O O . SER A 1 100 ? -5.002 13.540 5.341 1.00 84.50 100 SER A O 1
ATOM 784 N N . THR A 1 101 ? -4.038 12.662 7.164 1.00 84.69 101 THR A N 1
ATOM 785 C CA . THR A 1 101 ? -2.666 13.000 6.759 1.00 84.69 101 THR A CA 1
ATOM 786 C C . THR A 1 101 ? -2.272 12.267 5.484 1.00 84.69 101 THR A C 1
ATOM 788 O O . THR A 1 101 ? -1.699 12.873 4.585 1.00 84.69 101 THR A O 1
ATOM 791 N N . PHE A 1 102 ? -2.610 10.985 5.375 1.00 84.88 102 PHE A N 1
ATOM 792 C CA . PHE A 1 102 ? -2.326 10.198 4.185 1.00 84.88 102 PHE A CA 1
ATOM 793 C C . PHE A 1 102 ? -3.051 10.744 2.947 1.00 84.88 102 PHE A C 1
ATOM 795 O O . PHE A 1 102 ? -2.409 10.990 1.929 1.00 84.88 102 PHE A O 1
ATOM 802 N N . LEU A 1 103 ? -4.351 11.037 3.049 1.00 85.12 103 LEU A N 1
ATOM 803 C CA . LEU A 1 103 ? -5.114 11.681 1.974 1.00 85.12 103 LEU A CA 1
ATOM 804 C C . LEU A 1 103 ? -4.514 13.034 1.567 1.00 85.12 103 LEU A C 1
ATOM 806 O O . LEU A 1 103 ? -4.402 13.327 0.380 1.00 85.12 103 LEU A O 1
ATOM 810 N N . HIS A 1 104 ? -4.064 13.836 2.534 1.00 85.62 104 HIS A N 1
ATOM 811 C CA . HIS A 1 104 ? -3.398 15.107 2.251 1.00 85.62 104 HIS A CA 1
ATOM 812 C C . HIS A 1 104 ? -2.069 14.922 1.493 1.00 85.62 104 HIS A C 1
ATOM 814 O O . HIS A 1 104 ? -1.755 15.683 0.575 1.00 85.62 104 HIS A O 1
ATOM 820 N N . ILE A 1 105 ? -1.294 13.890 1.837 1.00 83.81 105 ILE A N 1
ATOM 821 C CA . ILE A 1 105 ? -0.064 13.530 1.116 1.00 83.81 105 ILE A CA 1
ATOM 822 C C . ILE A 1 105 ? -0.395 13.090 -0.313 1.00 83.81 105 ILE A C 1
ATOM 824 O O . ILE A 1 105 ? 0.250 13.550 -1.252 1.00 83.81 105 ILE A O 1
ATOM 828 N N . LEU A 1 106 ? -1.422 12.257 -0.501 1.00 82.69 106 LEU A N 1
ATOM 829 C CA . LEU A 1 106 ? -1.858 11.843 -1.836 1.00 82.69 106 LEU A CA 1
ATOM 830 C C . LEU A 1 106 ? -2.256 13.039 -2.704 1.00 82.69 106 LEU A C 1
ATOM 832 O O . LEU A 1 106 ? -1.781 13.159 -3.827 1.00 82.69 106 LEU A O 1
ATOM 836 N N . GLN A 1 107 ? -3.050 13.963 -2.162 1.00 83.69 107 GLN A N 1
ATOM 837 C CA . GLN A 1 107 ? -3.500 15.160 -2.879 1.00 83.69 107 GLN A CA 1
ATOM 838 C C . GLN A 1 107 ? -2.360 16.129 -3.219 1.00 83.69 107 GLN A C 1
ATOM 840 O O . GLN A 1 107 ? -2.418 16.824 -4.231 1.00 83.69 107 GLN A O 1
ATOM 845 N N . SER A 1 108 ? -1.325 16.196 -2.380 1.00 82.31 108 SER A N 1
ATOM 846 C CA . SER A 1 108 ? -0.157 17.054 -2.617 1.00 82.31 108 SER A CA 1
ATOM 847 C C . SER A 1 108 ? 0.900 16.409 -3.517 1.00 82.31 108 SER A C 1
ATOM 849 O O . SER A 1 108 ? 1.788 17.109 -4.006 1.00 82.31 108 SER A O 1
ATOM 851 N N . THR A 1 109 ? 0.800 15.103 -3.787 1.00 79.69 109 THR A N 1
ATOM 852 C CA . THR A 1 109 ? 1.762 14.389 -4.629 1.00 79.69 109 THR A CA 1
ATOM 853 C C . THR A 1 109 ? 1.222 14.234 -6.048 1.00 79.69 109 THR A C 1
ATOM 855 O O . THR A 1 109 ? 0.369 13.403 -6.330 1.00 79.69 109 THR A O 1
ATOM 858 N N . THR A 1 110 ? 1.757 15.014 -6.984 1.00 68.00 110 THR A N 1
ATOM 859 C CA . THR A 1 110 ? 1.252 15.116 -8.366 1.00 68.00 110 THR A CA 1
ATOM 860 C C . THR A 1 110 ? 1.636 13.960 -9.294 1.00 68.00 110 THR A C 1
ATOM 862 O O . THR A 1 110 ? 1.190 13.933 -10.438 1.00 68.00 110 THR A O 1
ATOM 865 N N . THR A 1 111 ? 2.474 13.015 -8.856 1.00 75.75 111 THR A N 1
ATOM 866 C CA . THR A 1 111 ? 3.077 12.003 -9.747 1.00 75.75 111 THR A CA 1
ATOM 867 C C . THR A 1 111 ? 3.145 10.609 -9.123 1.00 75.75 111 THR A C 1
ATOM 869 O O . THR A 1 111 ? 4.179 9.958 -9.186 1.00 75.75 111 THR A O 1
ATOM 872 N N . LEU A 1 112 ? 2.072 10.113 -8.506 1.00 70.50 112 LEU A N 1
ATOM 873 C CA . LEU A 1 112 ? 2.061 8.750 -7.957 1.00 70.50 112 LEU A CA 1
ATOM 874 C C . LEU A 1 112 ? 1.728 7.705 -9.021 1.00 70.50 112 LEU A C 1
ATOM 876 O O . LEU A 1 112 ? 0.720 7.817 -9.711 1.00 70.50 112 LEU A O 1
ATOM 880 N N . SER A 1 113 ? 2.572 6.677 -9.132 1.00 80.25 113 SER A N 1
ATOM 881 C CA . SER A 1 113 ? 2.362 5.562 -10.061 1.00 80.25 113 SER A CA 1
ATOM 882 C C . SER A 1 113 ? 1.652 4.394 -9.382 1.00 80.25 113 SER A C 1
ATOM 884 O O . SER A 1 113 ? 0.712 3.839 -9.942 1.00 80.25 113 SER A O 1
ATOM 886 N N . ILE A 1 114 ? 2.095 4.011 -8.179 1.00 84.94 114 ILE A N 1
ATOM 887 C CA . ILE A 1 114 ? 1.503 2.916 -7.397 1.00 84.94 114 ILE A CA 1
ATOM 888 C C . ILE A 1 114 ? 1.523 3.271 -5.907 1.00 84.94 114 ILE A C 1
ATOM 890 O O . ILE A 1 114 ? 2.500 3.819 -5.393 1.00 84.94 114 ILE A O 1
ATOM 894 N N . ILE A 1 115 ? 0.451 2.907 -5.203 1.00 86.94 115 ILE A N 1
ATOM 895 C CA . ILE A 1 115 ? 0.327 3.017 -3.749 1.00 86.94 115 ILE A CA 1
ATOM 896 C C . ILE A 1 115 ? 0.017 1.627 -3.189 1.00 86.94 115 ILE A C 1
ATOM 898 O O . ILE A 1 115 ? -0.934 0.976 -3.619 1.00 86.94 115 ILE A O 1
ATOM 902 N N . LEU A 1 116 ? 0.805 1.184 -2.212 1.00 90.38 116 LEU A N 1
ATOM 903 C CA . LEU A 1 116 ? 0.626 -0.073 -1.490 1.00 90.38 116 LEU A CA 1
ATOM 904 C C . LEU A 1 116 ? 0.328 0.230 -0.021 1.00 90.38 116 LEU A C 1
ATOM 906 O O . LEU A 1 116 ? 1.117 0.897 0.647 1.00 90.38 116 LEU A O 1
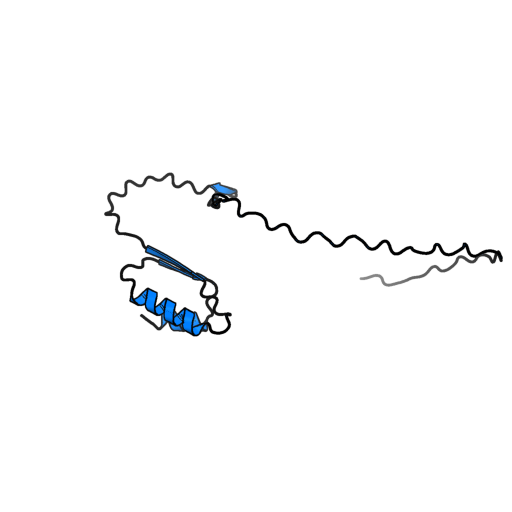ATOM 910 N N . LEU A 1 117 ? -0.798 -0.269 0.487 1.00 89.50 117 LEU A N 1
ATOM 911 C CA . LEU A 1 117 ? -1.224 -0.026 1.864 1.00 89.50 117 LEU A CA 1
ATOM 912 C C . LEU A 1 117 ? -1.267 -1.321 2.676 1.00 89.50 117 LEU A C 1
ATOM 914 O O . LEU A 1 117 ? -1.760 -2.339 2.190 1.00 89.50 117 LEU A O 1
ATOM 918 N N . GLN A 1 118 ? -0.786 -1.270 3.920 1.00 92.00 118 GLN A N 1
ATOM 919 C CA . GLN A 1 118 ? -0.928 -2.351 4.901 1.00 92.00 118 GLN A CA 1
ATOM 920 C C . GLN A 1 118 ? -1.901 -1.967 6.024 1.00 92.00 118 GLN A C 1
ATOM 922 O O . GLN A 1 118 ? -2.091 -0.788 6.318 1.00 92.00 118 GLN A O 1
ATOM 927 N N . GLU A 1 119 ? -2.517 -2.984 6.636 1.00 91.12 119 GLU A N 1
ATOM 928 C CA . GLU A 1 119 ? -3.400 -2.865 7.812 1.00 91.12 119 GLU A CA 1
ATOM 929 C C . GLU A 1 119 ? -4.567 -1.874 7.633 1.00 91.12 119 GLU A C 1
ATOM 931 O O . GLU A 1 119 ? -4.985 -1.187 8.568 1.00 91.12 119 GLU A O 1
ATOM 936 N N . VAL A 1 120 ? -5.123 -1.801 6.419 1.00 88.88 120 VAL A N 1
ATOM 937 C CA . VAL A 1 120 ? -6.306 -0.987 6.101 1.00 88.88 120 VAL A CA 1
ATOM 938 C C . VAL A 1 120 ? -7.581 -1.771 6.403 1.00 88.88 120 VAL A C 1
ATOM 940 O O . VAL A 1 120 ? -7.774 -2.878 5.900 1.00 88.88 120 VAL A O 1
ATOM 943 N N . SER A 1 121 ? -8.487 -1.186 7.186 1.00 89.19 121 SER A N 1
ATOM 944 C CA . SER A 1 121 ? -9.814 -1.758 7.411 1.00 89.19 121 SER A CA 1
ATOM 945 C C . SER A 1 121 ? -10.709 -1.552 6.188 1.00 89.19 121 SER A C 1
ATOM 947 O O . SER A 1 121 ? -10.533 -0.619 5.404 1.00 89.19 121 SER A O 1
ATOM 949 N N . LYS A 1 122 ? -11.730 -2.399 6.039 1.00 89.31 122 LYS A N 1
ATOM 950 C CA . LYS A 1 122 ? -12.677 -2.314 4.916 1.00 89.31 122 LYS A CA 1
ATOM 951 C C . LYS A 1 122 ? -13.362 -0.942 4.817 1.00 89.31 122 LYS A C 1
ATOM 953 O O . LYS A 1 122 ? -13.559 -0.435 3.718 1.00 89.31 122 LYS A O 1
ATOM 958 N N . GLU A 1 123 ? -13.698 -0.345 5.956 1.00 87.25 123 GLU A N 1
ATOM 959 C CA . GLU A 1 123 ? -14.328 0.979 6.042 1.00 87.25 123 GLU A CA 1
ATOM 960 C C . GLU A 1 123 ? -13.387 2.085 5.555 1.00 87.25 123 GLU A C 1
ATOM 962 O O . GLU A 1 123 ? -13.766 2.905 4.723 1.00 87.25 123 GLU A O 1
ATOM 967 N N . HIS A 1 124 ? -12.130 2.067 6.001 1.00 83.81 124 HIS A N 1
ATOM 968 C CA . HIS A 1 124 ? -11.131 3.039 5.567 1.00 83.81 124 HIS A CA 1
ATOM 969 C C . HIS A 1 124 ? -10.764 2.890 4.090 1.00 83.81 124 HIS A C 1
ATOM 971 O O . HIS A 1 124 ? -10.577 3.894 3.409 1.00 83.81 124 HIS A O 1
ATOM 977 N N . LEU A 1 125 ? -10.716 1.661 3.571 1.00 87.19 125 LEU A N 1
ATOM 978 C CA . LEU A 1 125 ? -10.520 1.432 2.142 1.00 87.19 125 LEU A CA 1
ATOM 979 C C . LEU A 1 125 ? -11.669 2.029 1.319 1.00 87.19 125 LEU A C 1
ATOM 981 O O . LEU A 1 125 ? -11.421 2.643 0.287 1.00 87.19 125 LEU A O 1
ATOM 985 N N . ALA A 1 126 ? -12.917 1.899 1.779 1.00 87.19 126 ALA A N 1
ATOM 986 C CA . ALA A 1 126 ? -14.060 2.513 1.104 1.00 87.19 126 ALA A CA 1
ATOM 987 C C . ALA A 1 126 ? -13.960 4.048 1.083 1.00 87.19 126 ALA A C 1
ATOM 989 O O . ALA A 1 126 ? -14.226 4.658 0.051 1.00 87.19 126 ALA A O 1
ATOM 990 N N . ILE A 1 127 ? -13.512 4.664 2.184 1.00 84.06 127 ILE A N 1
ATOM 991 C CA . ILE A 1 127 ? -13.268 6.114 2.260 1.00 84.06 127 ILE A CA 1
ATOM 992 C C . ILE A 1 127 ? -12.190 6.537 1.253 1.00 84.06 127 ILE A C 1
ATOM 994 O O . ILE A 1 127 ? -12.406 7.481 0.491 1.00 84.06 127 ILE A O 1
ATOM 998 N N . LEU A 1 128 ? -11.068 5.809 1.210 1.00 81.75 128 LEU A N 1
ATOM 999 C CA . LEU A 1 128 ? -9.975 6.053 0.266 1.00 81.75 128 LEU A CA 1
ATOM 1000 C C . LEU A 1 128 ? -10.438 5.964 -1.189 1.00 81.75 128 LEU A C 1
ATOM 1002 O O . LEU A 1 128 ? -10.132 6.849 -1.970 1.00 81.75 128 LEU A O 1
ATOM 1006 N N . LEU A 1 129 ? -11.210 4.935 -1.542 1.00 84.56 129 LEU A N 1
ATOM 1007 C CA . LEU A 1 129 ? -11.713 4.743 -2.907 1.00 84.56 129 LEU A CA 1
ATOM 1008 C C . LEU A 1 129 ? -12.824 5.733 -3.291 1.00 84.56 129 LEU A C 1
ATOM 1010 O O . LEU A 1 129 ? -13.069 5.947 -4.475 1.00 84.56 129 LEU A O 1
ATOM 1014 N N . SER A 1 130 ? -13.516 6.315 -2.307 1.00 84.62 130 SER A N 1
ATOM 1015 C CA . SER A 1 130 ? -14.531 7.353 -2.534 1.00 84.62 130 SER A CA 1
ATOM 1016 C C . SER A 1 130 ? -13.948 8.760 -2.695 1.00 84.62 130 SER A C 1
ATOM 1018 O O . SER A 1 130 ? -14.666 9.666 -3.117 1.00 84.62 130 SER A O 1
ATOM 1020 N N . SER A 1 131 ? -12.667 8.942 -2.361 1.00 66.25 131 SER A N 1
ATOM 1021 C CA . SER A 1 131 ? -11.949 10.205 -2.528 1.00 66.25 131 SER A CA 1
ATOM 1022 C C . SER A 1 131 ? -11.087 10.122 -3.795 1.00 66.25 131 SER A C 1
ATOM 1024 O O . SER A 1 131 ? -10.206 9.265 -3.841 1.00 66.25 131 SER A O 1
ATOM 1026 N N . PRO A 1 132 ? -11.361 10.942 -4.825 1.00 53.22 132 PRO A N 1
ATOM 1027 C CA . PRO A 1 132 ? -10.615 10.926 -6.083 1.00 53.22 132 PRO A CA 1
ATOM 1028 C C . PRO A 1 132 ? -9.164 11.392 -5.930 1.00 53.22 132 PRO A C 1
ATOM 1030 O O . PRO A 1 132 ? -8.890 12.219 -5.025 1.00 53.22 132 PRO A O 1
#

Foldseek 3Di:
DDDDDDDDDDDDDDDDDDDDDDDDPDPPPPPPDDPPDPDPPPPDPPVDDDDDDFDWDQDPNDTDTPDPPPPPVCPPPCDDADEAEEEQLCVDPDSPVSLVVVVVVVVPDPHYDYYHYHNDDPVSVVVVVVRD

Organism: NCBI:txid682080

Secondary structure (DSSP, 8-state):
-PPP------------------PPPPP------PPPPPPPP------PPP-PPPPEEEETTEEEE----------S--PPP-EEEEE--TTSS-HHHHHHHHHHHHHH-TT--EEEEES--HHHHHHHHH--

pLDDT: mean 71.25, std 14.08, range [38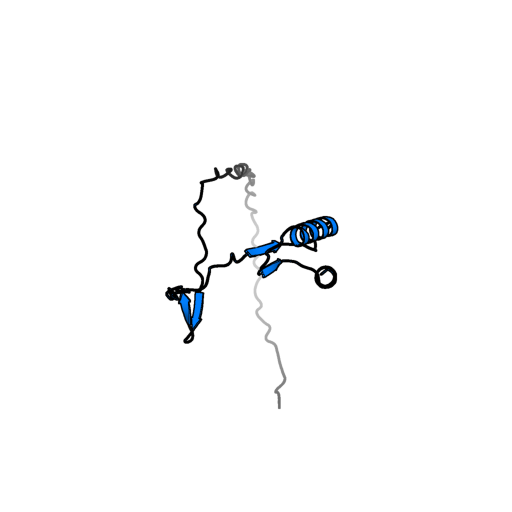.62, 92.0]

Sequence (132 aa):
MPPMFSPSNPHSSAIHHHARTTAPPTPLLVAQSSPPNPPPTQASPTQASPIFQTWLHYTDDHWAPFSQKSQVDLNHRAEPFHLITWNVDSSAPSPQPRMSTFLHILQSTTTLSIILLQEVSKEHLAILLSSP

InterPro domains:
  IPR036691 Endonuclease/exonuclease/phosphatase superfamily [SSF56219] (74-120)

Radius of gyration: 35.47 Å; chains: 1; bounding box: 47×77×88 Å